Protein AF-A0A7X9BG21-F1 (afdb_monomer)

Radius of gyration: 21.8 Å; Cα contacts (8 Å, |Δi|>4): 35; chains: 1; bounding box: 46×19×63 Å

Mean predicted aligned error: 6.62 Å

Solvent-accessible surface area (backbone atoms only — not comparable to full-atom values): 4591 Å² total; per-residue (Å²): 122,51,72,70,58,51,53,52,39,51,53,32,51,52,50,38,55,48,32,55,53,46,48,53,45,54,73,72,39,86,88,51,55,72,90,48,37,62,58,52,45,54,53,40,52,51,52,36,51,51,31,52,50,50,42,51,51,55,54,50,54,43,47,54,53,50,53,53,50,51,52,54,54,51,53,50,56,52,56,56,61,75,74,108

Secondary structure (DSSP, 8-state):
--HHHHHHHHHHHHHHHHHHHHHHHHHH-TTS-HHHHHHHHHHHHHHHHHHHHHHHHHHHHHHHHHHHHHHHHHHHHHHHHHT-

Structure (mmCIF, N/CA/C/O backbone):
data_AF-A0A7X9BG21-F1
#
_entry.id   AF-A0A7X9BG21-F1
#
loop_
_atom_site.group_PDB
_atom_site.id
_atom_site.type_symbol
_atom_site.label_atom_id
_atom_site.label_alt_id
_atom_site.label_comp_id
_atom_site.label_asym_id
_atom_site.label_entity_id
_atom_site.label_seq_id
_atom_site.pdbx_PDB_ins_code
_atom_site.Cartn_x
_atom_site.Cartn_y
_atom_site.Cartn_z
_atom_site.occupancy
_atom_site.B_iso_or_equiv
_atom_site.auth_seq_id
_atom_site.auth_comp_id
_atom_site.auth_asym_id
_atom_site.auth_atom_id
_atom_site.pdbx_PDB_model_num
ATOM 1 N N . MET A 1 1 ? 10.261 2.586 -15.440 1.00 75.31 1 MET A N 1
ATOM 2 C CA . MET A 1 1 ? 9.106 2.776 -14.571 1.00 75.31 1 MET A CA 1
ATOM 3 C C . MET A 1 1 ? 8.448 4.023 -15.060 1.00 75.31 1 MET A C 1
ATOM 5 O O . MET A 1 1 ? 9.019 5.109 -14.924 1.00 75.31 1 MET A O 1
ATOM 9 N N . ASP A 1 2 ? 7.354 3.802 -15.754 1.00 87.44 2 ASP A N 1
ATOM 10 C CA . ASP A 1 2 ? 6.689 4.813 -16.551 1.00 87.44 2 ASP A CA 1
ATOM 11 C C . ASP A 1 2 ? 5.882 5.732 -15.640 1.00 87.44 2 ASP A C 1
ATOM 13 O O . ASP A 1 2 ? 5.647 5.426 -14.467 1.00 87.44 2 ASP A O 1
ATOM 17 N N . LYS A 1 3 ? 5.475 6.894 -16.158 1.00 89.69 3 LYS A N 1
ATOM 18 C CA . LYS A 1 3 ? 4.717 7.874 -15.369 1.00 89.69 3 LYS A CA 1
ATOM 19 C C . LYS A 1 3 ? 3.443 7.252 -14.778 1.00 89.69 3 LYS A C 1
ATOM 21 O O . LYS A 1 3 ? 3.196 7.407 -13.591 1.00 89.69 3 LYS A O 1
ATOM 26 N N . ALA A 1 4 ? 2.727 6.448 -15.564 1.00 89.50 4 ALA A N 1
ATOM 27 C CA . ALA A 1 4 ? 1.529 5.740 -15.114 1.00 89.50 4 ALA A CA 1
ATOM 28 C C . ALA A 1 4 ? 1.798 4.747 -13.965 1.00 89.50 4 ALA A C 1
ATOM 30 O O . ALA A 1 4 ? 0.994 4.640 -13.044 1.00 89.50 4 ALA A O 1
ATOM 31 N N . GLU A 1 5 ? 2.937 4.045 -13.980 1.00 88.38 5 GLU A N 1
ATOM 32 C CA . GLU A 1 5 ? 3.318 3.110 -12.910 1.00 88.38 5 GLU A CA 1
ATOM 33 C C . GLU A 1 5 ? 3.668 3.858 -11.615 1.00 88.38 5 GLU A C 1
ATOM 35 O O . GLU A 1 5 ? 3.300 3.423 -10.526 1.00 88.38 5 GLU A O 1
ATOM 40 N N . LYS A 1 6 ? 4.335 5.017 -11.730 1.00 90.00 6 LYS A N 1
ATOM 41 C CA . LYS A 1 6 ? 4.610 5.913 -10.596 1.00 90.00 6 LYS A CA 1
ATOM 42 C C . LYS A 1 6 ? 3.322 6.456 -9.986 1.00 90.00 6 LYS A C 1
ATOM 44 O O . LYS A 1 6 ? 3.154 6.364 -8.774 1.00 90.00 6 LYS A O 1
ATOM 49 N N . ASP A 1 7 ? 2.414 6.962 -10.815 1.00 93.19 7 ASP A N 1
ATOM 50 C CA . ASP A 1 7 ? 1.133 7.513 -10.366 1.00 93.19 7 ASP A CA 1
ATOM 51 C C . ASP A 1 7 ? 0.276 6.427 -9.686 1.00 93.19 7 ASP A C 1
ATOM 53 O O . ASP A 1 7 ? -0.329 6.668 -8.640 1.00 93.19 7 ASP A O 1
ATOM 57 N N . ALA A 1 8 ? 0.290 5.198 -10.216 1.00 92.31 8 ALA A N 1
ATOM 58 C CA . ALA A 1 8 ? -0.381 4.055 -9.601 1.00 92.31 8 ALA A CA 1
ATOM 59 C C . ALA A 1 8 ? 0.213 3.688 -8.230 1.00 92.31 8 ALA A C 1
ATOM 61 O O . ALA A 1 8 ? -0.536 3.443 -7.286 1.00 92.31 8 ALA A O 1
ATOM 62 N N . ILE A 1 9 ? 1.542 3.686 -8.088 1.00 92.44 9 ILE A N 1
ATOM 63 C CA . ILE A 1 9 ? 2.205 3.449 -6.797 1.00 92.44 9 ILE A CA 1
ATOM 64 C C . ILE A 1 9 ? 1.857 4.556 -5.794 1.00 92.44 9 ILE A C 1
ATOM 66 O O . ILE A 1 9 ? 1.514 4.253 -4.653 1.00 92.44 9 ILE A O 1
ATOM 70 N N . ILE A 1 10 ? 1.883 5.825 -6.215 1.00 95.06 10 ILE A N 1
ATOM 71 C CA . ILE A 1 10 ? 1.510 6.967 -5.364 1.00 95.06 10 ILE A CA 1
ATOM 72 C C . ILE A 1 10 ? 0.071 6.815 -4.863 1.00 95.06 10 ILE A C 1
ATOM 74 O O . ILE A 1 10 ? -0.179 6.989 -3.673 1.00 95.06 10 ILE A O 1
ATOM 78 N N . LYS A 1 11 ? -0.861 6.412 -5.735 1.00 95.12 11 LYS A N 1
ATOM 79 C CA . LYS A 1 11 ? -2.250 6.138 -5.347 1.00 95.12 11 LYS A CA 1
ATOM 80 C C . LYS A 1 11 ? -2.335 5.092 -4.231 1.00 95.12 11 LYS A C 1
ATOM 82 O O . LYS A 1 11 ? -3.072 5.290 -3.270 1.00 95.12 11 LYS A O 1
ATOM 87 N N . TRP A 1 12 ? -1.577 4.000 -4.326 1.00 96.69 12 TRP A N 1
ATOM 88 C CA . TRP A 1 12 ? -1.558 2.972 -3.279 1.00 96.69 12 TRP A CA 1
ATOM 89 C C . TRP A 1 12 ? -0.885 3.445 -1.986 1.00 96.69 12 TRP A C 1
ATOM 91 O O . TRP A 1 12 ? -1.351 3.089 -0.907 1.00 96.69 12 TRP A O 1
ATOM 101 N N . PHE A 1 13 ? 0.126 4.315 -2.060 1.00 95.19 13 PHE A N 1
ATOM 102 C CA . PHE A 1 13 ? 0.659 4.989 -0.871 1.00 95.19 13 PHE A CA 1
ATOM 103 C C . PHE A 1 13 ? -0.385 5.877 -0.186 1.00 95.19 13 PHE A C 1
ATOM 105 O O . PHE A 1 13 ? -0.450 5.900 1.041 1.00 95.19 13 PHE A O 1
ATOM 112 N N . THR A 1 14 ? -1.237 6.567 -0.949 1.00 96.31 14 THR A N 1
ATOM 113 C CA . THR A 1 14 ? -2.364 7.321 -0.380 1.00 96.31 14 THR A CA 1
ATOM 114 C C . THR A 1 14 ? -3.352 6.399 0.333 1.00 96.31 14 THR A C 1
ATOM 116 O O . THR A 1 14 ? -3.816 6.740 1.418 1.00 96.31 14 THR A O 1
ATOM 119 N N . VAL A 1 15 ? -3.632 5.213 -0.221 1.00 95.25 15 VAL A N 1
ATOM 120 C CA . VAL A 1 15 ? -4.463 4.198 0.453 1.00 95.25 15 VAL A CA 1
ATOM 121 C C . VAL A 1 15 ? -3.815 3.747 1.762 1.00 95.25 15 VAL A C 1
ATOM 123 O O . VAL A 1 15 ? -4.495 3.726 2.780 1.00 95.25 15 VAL A O 1
ATOM 126 N N . ILE A 1 16 ? -2.505 3.474 1.773 1.00 96.56 16 ILE A N 1
ATOM 127 C CA . ILE A 1 16 ? -1.767 3.115 2.996 1.00 96.56 16 ILE A CA 1
ATOM 128 C C . ILE A 1 16 ? -1.882 4.219 4.058 1.00 96.56 16 ILE A C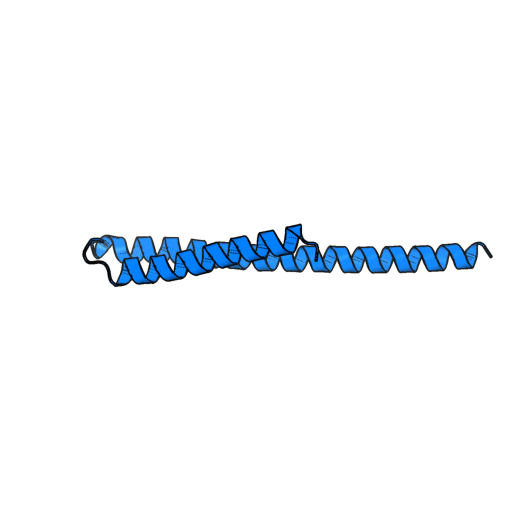 1
ATOM 130 O O . ILE A 1 16 ? -2.223 3.939 5.206 1.00 96.56 16 ILE A O 1
ATOM 134 N N . ALA A 1 17 ? -1.651 5.479 3.684 1.00 96.50 17 ALA A N 1
ATOM 135 C CA . ALA A 1 17 ? -1.803 6.602 4.607 1.00 96.50 17 ALA A CA 1
ATOM 136 C C . ALA A 1 17 ? -3.237 6.694 5.163 1.00 96.50 17 ALA A C 1
ATOM 138 O O . ALA A 1 17 ? -3.420 6.916 6.360 1.00 96.50 17 ALA A O 1
ATOM 139 N N . GLY A 1 18 ? -4.241 6.456 4.312 1.00 96.75 18 GLY A N 1
ATOM 140 C CA . GLY A 1 18 ? -5.646 6.378 4.708 1.00 96.75 18 GLY A CA 1
ATOM 141 C C . GLY A 1 18 ? -5.928 5.253 5.704 1.00 96.75 18 GLY A C 1
ATOM 142 O O . GLY A 1 18 ? -6.590 5.504 6.705 1.00 96.75 18 GLY A O 1
ATOM 143 N N . THR A 1 19 ? -5.382 4.053 5.482 1.00 96.75 19 THR A N 1
ATOM 144 C CA . THR A 1 19 ? -5.537 2.920 6.416 1.00 96.75 19 THR A CA 1
ATOM 145 C C . THR A 1 19 ? -4.907 3.214 7.773 1.00 96.75 19 THR A C 1
ATOM 147 O O . THR A 1 19 ? -5.547 3.050 8.796 1.00 96.75 19 THR A O 1
ATOM 150 N N . ILE A 1 20 ? -3.705 3.799 7.818 1.00 95.56 20 ILE A N 1
ATOM 151 C CA . ILE A 1 20 ? -3.077 4.176 9.095 1.00 95.56 20 ILE A CA 1
ATOM 152 C C . ILE A 1 20 ? -3.944 5.190 9.858 1.00 95.56 20 ILE A C 1
ATOM 154 O O . ILE A 1 20 ? -4.167 5.036 11.060 1.00 95.56 20 ILE A O 1
ATOM 158 N N . ALA A 1 21 ? -4.458 6.214 9.170 1.00 96.31 21 ALA A N 1
ATOM 159 C CA . ALA A 1 21 ? -5.353 7.194 9.780 1.00 96.31 21 ALA A CA 1
ATOM 160 C C . ALA A 1 21 ? -6.663 6.551 10.271 1.00 96.31 21 ALA A C 1
ATOM 162 O O . ALA A 1 21 ? -7.136 6.880 11.360 1.00 96.31 21 ALA A O 1
ATOM 163 N N . LEU A 1 22 ? -7.220 5.613 9.499 1.00 94.50 22 LEU A N 1
ATOM 164 C CA . LEU A 1 22 ? -8.417 4.865 9.866 1.00 94.50 22 LEU A CA 1
ATOM 165 C C . LEU A 1 22 ? -8.169 3.979 11.091 1.00 94.50 22 LEU A C 1
ATOM 167 O O . LEU A 1 22 ? -8.959 4.032 12.026 1.00 94.50 22 LEU A O 1
ATOM 171 N N . GLY A 1 23 ? -7.065 3.234 11.141 1.00 93.50 23 GLY A N 1
ATOM 172 C CA . GLY A 1 23 ? -6.687 2.419 12.293 1.00 93.50 23 GLY A CA 1
ATOM 173 C C . GLY A 1 23 ? -6.533 3.244 13.576 1.00 93.50 23 GLY A C 1
ATOM 174 O O . GLY A 1 23 ? -7.066 2.864 14.619 1.00 93.50 23 GLY A O 1
ATOM 175 N N . ILE A 1 24 ? -5.893 4.421 13.500 1.00 93.56 24 ILE A N 1
ATOM 176 C CA . ILE A 1 24 ? -5.797 5.360 14.635 1.00 93.56 24 ILE A CA 1
ATOM 177 C C . ILE A 1 24 ? -7.190 5.833 15.068 1.00 93.56 24 ILE A C 1
ATOM 179 O O . ILE A 1 24 ? -7.492 5.864 16.264 1.00 9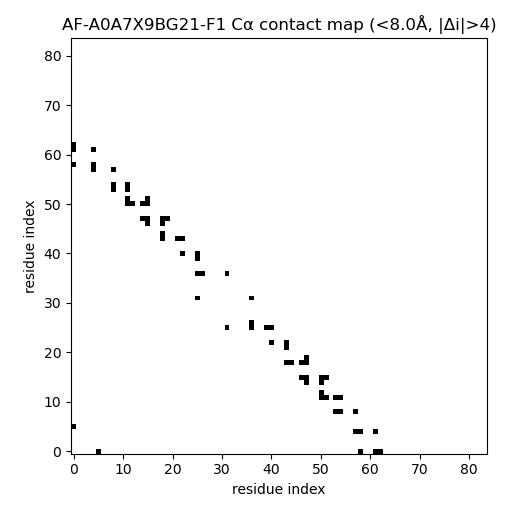3.56 24 ILE A O 1
ATOM 183 N N . PHE A 1 25 ? -8.051 6.185 14.112 1.00 93.88 25 PHE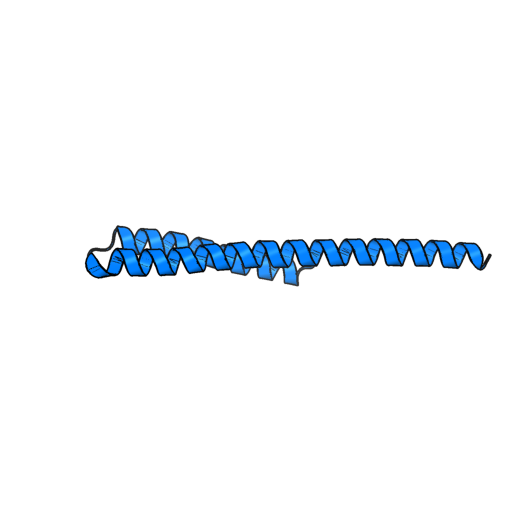 A N 1
ATOM 184 C CA . PHE A 1 25 ? -9.421 6.600 14.402 1.00 93.88 25 PHE A CA 1
ATOM 185 C C . PHE A 1 25 ? -10.222 5.474 15.065 1.00 93.88 25 PHE A C 1
ATOM 187 O O . PHE A 1 25 ? -10.860 5.706 16.085 1.00 93.88 25 PHE A O 1
ATOM 194 N N . VAL A 1 26 ? -10.141 4.244 14.554 1.00 92.56 26 VAL A N 1
ATOM 195 C CA . VAL A 1 26 ? -10.830 3.074 15.124 1.00 92.56 26 VAL A CA 1
ATOM 196 C C . VAL A 1 26 ? -10.391 2.809 16.562 1.00 92.56 26 VAL A C 1
ATOM 198 O O . VAL A 1 26 ? -11.219 2.465 17.403 1.00 92.56 26 VAL A O 1
ATOM 201 N N . PHE A 1 27 ? -9.106 3.005 16.857 1.00 87.81 27 PHE A N 1
ATOM 202 C CA . PHE A 1 27 ? -8.560 2.775 18.190 1.00 87.81 27 PHE A CA 1
ATOM 203 C C . PHE A 1 27 ? -8.947 3.863 19.201 1.00 87.81 27 PHE A C 1
ATOM 205 O O . PHE A 1 27 ? -9.180 3.566 20.369 1.00 87.81 27 PHE A O 1
ATOM 212 N N . THR A 1 28 ? -9.007 5.123 18.765 1.00 89.88 28 THR A N 1
ATOM 213 C CA . THR A 1 28 ? -9.204 6.281 19.656 1.00 89.88 28 THR A CA 1
ATOM 214 C C . THR A 1 28 ? -10.649 6.776 19.726 1.00 89.88 28 THR A C 1
ATOM 216 O O . THR A 1 28 ? -10.994 7.519 20.640 1.00 89.88 28 THR A O 1
ATOM 219 N N . SER A 1 29 ? -11.506 6.378 18.784 1.00 90.62 29 SER A N 1
ATOM 220 C CA . SER A 1 29 ? -12.879 6.870 18.691 1.00 90.62 29 SER A CA 1
ATOM 221 C C . SER A 1 29 ? -13.811 6.203 19.700 1.00 90.62 29 SER A C 1
ATOM 223 O O . SER A 1 29 ? -13.984 4.982 19.717 1.00 90.62 29 SER A O 1
ATOM 225 N N . GLU A 1 30 ? -14.496 7.025 20.491 1.00 90.38 30 GLU A N 1
ATOM 226 C CA . GLU A 1 30 ? -15.602 6.611 21.365 1.00 90.38 30 GLU A CA 1
ATOM 227 C C . GLU A 1 30 ? -16.865 6.220 20.578 1.00 90.38 30 GLU A C 1
ATOM 229 O O . GLU A 1 30 ? -17.754 5.568 21.117 1.00 90.38 30 GLU A O 1
ATOM 234 N N . LEU A 1 31 ? -16.943 6.572 19.287 1.00 90.00 31 LEU A N 1
ATOM 235 C CA . LEU A 1 31 ? -18.093 6.259 18.428 1.00 90.00 31 LEU A CA 1
ATOM 236 C C . LEU A 1 31 ? -18.134 4.791 17.993 1.00 90.00 31 LEU A C 1
ATOM 238 O O . LEU A 1 31 ? -19.160 4.332 17.493 1.00 90.00 31 LEU A O 1
ATOM 242 N N . ILE A 1 32 ? -17.018 4.071 18.120 1.00 89.06 32 ILE A N 1
ATOM 243 C CA . ILE A 1 32 ? -16.901 2.686 17.668 1.00 89.06 32 ILE A CA 1
ATOM 244 C C . ILE A 1 32 ? -16.978 1.777 18.894 1.00 89.06 32 ILE A C 1
ATOM 246 O O . ILE A 1 32 ? -16.045 1.796 19.706 1.00 89.06 32 ILE A O 1
ATOM 250 N N . PRO A 1 33 ? -18.046 0.964 19.025 1.00 91.50 33 PRO A N 1
ATOM 251 C CA . PRO A 1 33 ? -18.172 0.027 20.132 1.00 91.50 33 PRO A CA 1
ATOM 252 C C . PRO A 1 33 ? -17.021 -0.980 20.125 1.00 91.50 33 PRO A C 1
ATOM 254 O O . PRO A 1 33 ? -16.583 -1.423 19.059 1.00 91.50 33 PRO A O 1
ATOM 257 N N . GLU A 1 34 ? -16.554 -1.365 21.312 1.00 87.19 34 GLU A N 1
ATOM 258 C CA . GLU A 1 34 ? -15.381 -2.234 21.473 1.00 87.19 34 GLU A CA 1
ATOM 259 C C . GLU A 1 34 ? -15.523 -3.572 20.743 1.00 87.19 34 GLU A C 1
ATOM 261 O O . GLU A 1 34 ? -14.581 -3.999 20.072 1.00 87.19 34 GLU A O 1
ATOM 266 N N . ASP A 1 35 ? -16.724 -4.154 20.761 1.00 89.56 35 ASP A N 1
ATOM 267 C CA . ASP A 1 35 ? -17.049 -5.412 20.078 1.00 89.56 35 ASP A CA 1
ATOM 268 C C . ASP A 1 35 ? -16.746 -5.373 18.573 1.00 89.56 35 ASP A C 1
ATOM 270 O O . ASP A 1 35 ? -16.432 -6.399 17.967 1.00 89.56 35 ASP A O 1
ATOM 274 N N . TYR A 1 36 ? -16.801 -4.187 17.957 1.00 90.44 36 TYR A N 1
ATOM 275 C CA . TYR A 1 36 ? -16.532 -4.000 16.532 1.00 90.44 36 TYR A CA 1
ATOM 276 C C . TYR A 1 36 ? -15.123 -3.481 16.237 1.00 90.44 36 TYR A C 1
ATOM 278 O O . TYR A 1 36 ? -14.667 -3.613 15.099 1.00 90.44 36 TYR A O 1
ATOM 286 N N . ARG A 1 37 ? -14.397 -2.927 17.220 1.00 90.69 37 ARG A N 1
ATOM 287 C CA . ARG A 1 37 ? -13.056 -2.347 17.001 1.00 90.69 37 ARG A CA 1
ATOM 288 C C . ARG A 1 37 ? -12.090 -3.361 16.405 1.00 90.69 37 ARG A C 1
ATOM 290 O O . ARG A 1 37 ? -11.410 -3.057 15.429 1.00 90.69 37 ARG A O 1
ATOM 297 N N . TYR A 1 38 ? -12.071 -4.581 16.939 1.00 89.94 38 TYR A N 1
ATOM 298 C CA . TYR A 1 38 ? -11.204 -5.642 16.426 1.00 89.94 38 TYR A CA 1
ATOM 299 C C . TYR A 1 38 ? -11.556 -6.043 14.992 1.00 89.94 38 TYR A C 1
ATOM 301 O O . TYR A 1 38 ? -10.658 -6.196 14.167 1.00 89.94 38 TYR A O 1
ATOM 309 N N . TRP A 1 39 ? -12.844 -6.150 14.662 1.00 92.56 39 TRP A N 1
ATOM 310 C CA . TRP A 1 39 ? -13.282 -6.467 13.300 1.00 92.56 39 TRP A CA 1
ATOM 311 C C . TRP A 1 39 ? -12.890 -5.378 12.300 1.00 92.56 39 TRP A C 1
ATOM 313 O O . TRP A 1 39 ? -12.380 -5.690 11.223 1.00 92.56 39 TRP A O 1
ATOM 323 N N . PHE A 1 40 ? -13.058 -4.106 12.671 1.00 92.69 40 PHE A N 1
ATOM 324 C CA . PHE A 1 40 ? -12.621 -2.984 11.843 1.00 92.69 40 PHE A CA 1
ATOM 325 C C . PHE A 1 40 ? -11.102 -2.950 11.669 1.00 92.69 40 PHE A C 1
ATOM 327 O O . PHE A 1 40 ? -10.637 -2.745 10.552 1.00 92.69 40 PHE A O 1
ATOM 334 N N . LEU A 1 41 ? -10.329 -3.218 12.725 1.00 91.38 41 LEU A N 1
ATOM 335 C CA . LEU A 1 41 ? -8.868 -3.291 12.639 1.00 91.38 41 LEU A CA 1
ATOM 336 C C . LEU A 1 41 ? -8.394 -4.443 11.746 1.00 91.38 41 LEU A C 1
ATOM 338 O O . LEU A 1 41 ? -7.450 -4.263 10.984 1.00 91.38 41 LEU A O 1
ATOM 342 N N . ILE A 1 42 ? -9.050 -5.608 11.782 1.00 93.69 42 ILE A N 1
ATOM 343 C CA . ILE A 1 42 ? -8.729 -6.725 10.878 1.00 93.69 42 ILE A CA 1
ATOM 344 C C . ILE A 1 42 ? -8.987 -6.327 9.420 1.00 93.69 42 ILE A C 1
ATOM 346 O O . ILE A 1 42 ? -8.150 -6.585 8.552 1.00 93.69 42 ILE A O 1
ATOM 350 N N . ALA A 1 43 ? -10.126 -5.687 9.143 1.00 94.38 43 ALA A N 1
ATOM 351 C CA . ALA A 1 43 ? -10.458 -5.221 7.800 1.00 94.38 43 ALA A CA 1
ATOM 352 C C . ALA A 1 43 ? -9.471 -4.150 7.302 1.00 94.38 43 ALA A C 1
ATOM 354 O O . ALA A 1 43 ? -8.985 -4.237 6.172 1.00 94.38 43 ALA A O 1
ATOM 355 N N . ASP A 1 44 ? -9.133 -3.181 8.155 1.00 94.69 44 ASP A N 1
ATOM 356 C CA . ASP A 1 44 ? -8.162 -2.124 7.865 1.00 94.69 44 ASP A CA 1
ATOM 357 C C . ASP A 1 44 ? -6.760 -2.697 7.601 1.00 94.69 44 ASP A C 1
ATOM 359 O O . ASP A 1 44 ? -6.117 -2.376 6.599 1.00 94.69 44 ASP A O 1
ATOM 363 N N . PHE A 1 45 ? -6.327 -3.656 8.421 1.00 93.81 45 PHE A N 1
ATOM 364 C CA . PHE A 1 45 ? -5.064 -4.365 8.228 1.00 93.81 45 PHE A CA 1
ATOM 365 C C . PHE A 1 45 ? -5.039 -5.152 6.910 1.00 93.81 45 PHE A C 1
ATOM 367 O O . PHE A 1 45 ? -4.042 -5.130 6.187 1.00 93.81 45 PHE A O 1
ATOM 374 N N . GLY A 1 46 ? -6.149 -5.799 6.543 1.00 96.06 46 GLY A N 1
ATOM 375 C CA . GLY A 1 46 ? -6.296 -6.452 5.242 1.00 96.06 46 GLY A CA 1
ATOM 376 C C . GLY A 1 46 ? -6.127 -5.475 4.075 1.00 96.06 46 GLY A C 1
ATOM 377 O O . GLY A 1 46 ? -5.414 -5.774 3.112 1.00 96.06 46 GLY A O 1
ATOM 378 N N . LEU A 1 47 ? -6.716 -4.280 4.177 1.00 95.81 47 LEU A N 1
ATOM 379 C CA . LEU A 1 47 ? -6.590 -3.232 3.164 1.00 95.81 47 LEU A CA 1
ATOM 380 C C . LEU A 1 47 ? -5.156 -2.684 3.075 1.00 95.81 47 LEU A C 1
ATOM 382 O O . LEU A 1 47 ? -4.642 -2.495 1.969 1.00 95.81 47 LEU A O 1
ATOM 386 N N . PHE A 1 48 ? -4.485 -2.502 4.215 1.00 96.19 48 PHE A N 1
ATOM 387 C CA . PHE A 1 48 ? -3.076 -2.109 4.274 1.00 96.19 48 PHE A CA 1
ATOM 388 C C . PHE A 1 48 ? -2.181 -3.128 3.555 1.00 96.19 48 PHE A C 1
ATOM 390 O O . PHE A 1 48 ? -1.357 -2.757 2.711 1.00 96.19 48 PHE A O 1
ATOM 397 N N . PHE A 1 49 ? -2.352 -4.423 3.842 1.00 96.38 49 PHE A N 1
ATOM 398 C CA . PHE A 1 49 ? -1.579 -5.487 3.193 1.00 96.38 49 PHE A CA 1
ATOM 399 C C . PHE A 1 49 ? -1.855 -5.565 1.697 1.00 96.38 49 PHE A C 1
ATOM 401 O O . PHE A 1 49 ? -0.920 -5.689 0.904 1.00 96.38 49 PHE A O 1
ATOM 408 N N . PHE A 1 50 ? -3.118 -5.439 1.297 1.00 96.31 50 PHE A N 1
ATOM 409 C CA . PHE A 1 50 ? -3.491 -5.419 -0.110 1.00 96.31 50 PHE A CA 1
ATOM 410 C C . PHE A 1 50 ? -2.835 -4.250 -0.856 1.00 96.31 50 PHE A C 1
ATOM 412 O O . PHE A 1 50 ? -2.245 -4.455 -1.917 1.00 96.31 50 PHE A O 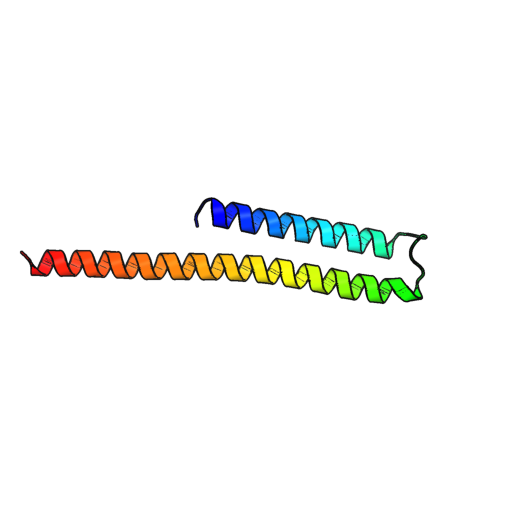1
ATOM 419 N N . ALA A 1 51 ? -2.861 -3.040 -0.291 1.00 96.12 51 ALA A N 1
ATOM 420 C CA . ALA A 1 51 ? -2.215 -1.877 -0.893 1.00 96.12 51 ALA A CA 1
ATOM 421 C C . ALA A 1 51 ? -0.692 -2.070 -1.03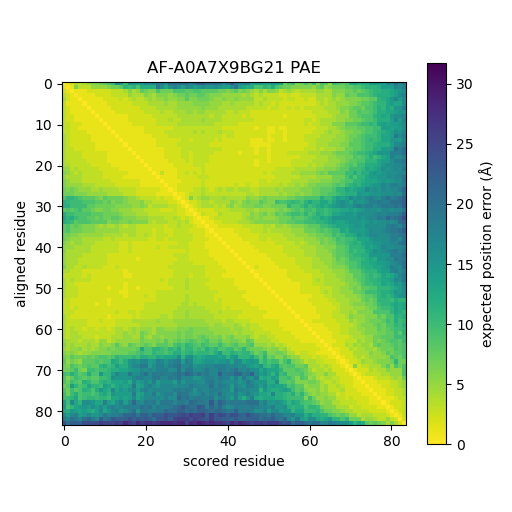3 1.00 96.12 51 ALA A C 1
ATOM 423 O O . ALA A 1 51 ? -0.125 -1.777 -2.088 1.00 96.12 51 ALA A O 1
ATOM 424 N N . ASN A 1 52 ? -0.036 -2.639 -0.016 1.00 95.12 52 ASN A N 1
ATOM 425 C CA . ASN A 1 52 ? 1.386 -2.988 -0.086 1.00 95.12 52 ASN A CA 1
ATOM 426 C C . ASN A 1 52 ? 1.672 -4.022 -1.183 1.00 95.12 52 ASN A C 1
ATOM 428 O O . ASN A 1 52 ? 2.595 -3.844 -1.982 1.00 95.12 52 ASN A O 1
ATOM 432 N N . PHE A 1 53 ? 0.858 -5.076 -1.268 1.00 96.25 53 PHE A N 1
ATOM 433 C CA . PHE A 1 53 ? 0.986 -6.094 -2.307 1.00 96.25 53 PHE A CA 1
ATOM 434 C C . PHE A 1 53 ? 0.870 -5.490 -3.713 1.00 96.25 53 PHE A C 1
ATOM 436 O O . PHE A 1 53 ? 1.665 -5.818 -4.595 1.00 96.25 53 PHE A O 1
ATOM 443 N N . GLN A 1 54 ? -0.058 -4.552 -3.918 1.00 96.69 54 GLN A N 1
ATOM 444 C CA . GLN A 1 54 ? -0.213 -3.861 -5.197 1.00 96.69 54 GLN A CA 1
ATOM 445 C C . GLN A 1 54 ? 1.045 -3.070 -5.579 1.00 96.69 54 GLN A C 1
ATOM 447 O O . GLN A 1 54 ? 1.522 -3.202 -6.707 1.00 96.69 54 GLN A O 1
ATOM 452 N N . ILE A 1 55 ? 1.649 -2.328 -4.644 1.00 94.38 55 ILE A N 1
ATOM 453 C CA . ILE A 1 55 ? 2.906 -1.595 -4.886 1.00 94.38 55 ILE A CA 1
ATOM 454 C C . ILE A 1 55 ? 4.029 -2.548 -5.310 1.00 94.38 55 ILE A C 1
ATOM 456 O O . ILE A 1 55 ? 4.738 -2.275 -6.287 1.00 94.38 55 ILE A O 1
ATOM 460 N N . VAL A 1 56 ? 4.180 -3.673 -4.605 1.00 95.31 56 VAL A N 1
ATOM 461 C CA . VAL A 1 56 ? 5.187 -4.691 -4.933 1.00 95.31 56 VAL A CA 1
ATOM 462 C C . VAL A 1 56 ? 4.916 -5.282 -6.315 1.00 95.31 56 VAL A C 1
ATOM 464 O O . VAL A 1 56 ? 5.829 -5.333 -7.134 1.00 95.31 56 VAL A O 1
ATOM 467 N N . SER A 1 57 ? 3.670 -5.648 -6.621 1.00 94.94 57 SER A N 1
ATOM 468 C CA . SER A 1 57 ? 3.302 -6.243 -7.912 1.00 94.94 57 SER A CA 1
ATOM 469 C C . SER A 1 57 ? 3.592 -5.314 -9.100 1.00 94.94 57 SER A C 1
ATOM 471 O O . SER A 1 57 ? 4.187 -5.747 -10.089 1.00 94.94 57 SER A O 1
ATOM 473 N N . ILE A 1 58 ? 3.272 -4.018 -8.981 1.00 93.69 58 ILE A N 1
ATOM 474 C CA . ILE A 1 58 ? 3.560 -3.007 -10.009 1.00 93.69 58 ILE A CA 1
ATOM 475 C C . ILE A 1 58 ? 5.073 -2.853 -10.177 1.00 93.69 58 ILE A C 1
ATOM 477 O O . ILE A 1 58 ? 5.575 -2.819 -11.301 1.00 93.69 58 ILE A O 1
ATOM 481 N N . SER A 1 59 ? 5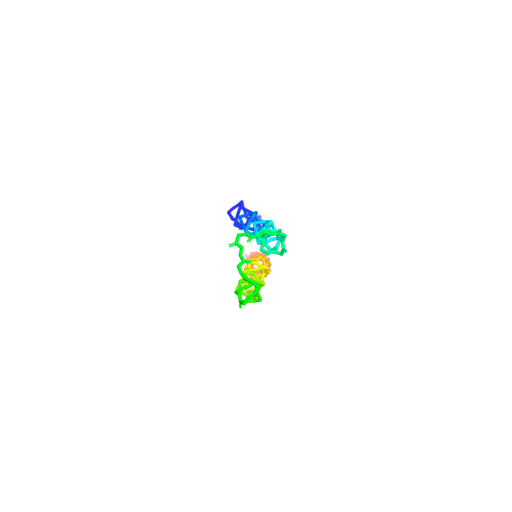.807 -2.798 -9.065 1.00 91.44 59 SER A N 1
ATOM 482 C CA . SER A 1 59 ? 7.265 -2.649 -9.072 1.00 91.44 59 SER A CA 1
ATOM 483 C C . SER A 1 59 ? 7.962 -3.847 -9.721 1.00 91.44 59 SER A C 1
ATOM 485 O O . SER A 1 59 ? 8.894 -3.661 -10.505 1.00 91.44 59 SER A O 1
ATOM 487 N N . THR A 1 60 ? 7.503 -5.066 -9.434 1.00 92.75 60 THR A N 1
ATOM 488 C CA . THR A 1 60 ? 8.024 -6.302 -10.033 1.00 92.75 60 THR A CA 1
ATOM 489 C C . THR A 1 60 ? 7.714 -6.358 -11.526 1.00 92.75 60 THR A C 1
ATOM 491 O O . THR A 1 60 ? 8.630 -6.540 -12.325 1.00 92.75 60 THR A O 1
ATOM 494 N N . ALA A 1 61 ? 6.472 -6.077 -11.932 1.00 90.81 61 ALA A N 1
ATOM 495 C CA . ALA A 1 61 ? 6.095 -6.037 -13.347 1.00 90.81 61 ALA A CA 1
ATOM 496 C C . ALA A 1 61 ? 6.901 -4.988 -14.139 1.00 90.81 61 ALA A C 1
ATOM 498 O O . ALA A 1 61 ? 7.306 -5.229 -15.278 1.00 90.81 61 ALA A O 1
ATOM 499 N N . ALA A 1 62 ? 7.182 -3.830 -13.533 1.00 89.38 62 ALA A N 1
ATOM 500 C CA . ALA A 1 62 ? 8.013 -2.793 -14.141 1.00 89.38 62 ALA A CA 1
ATOM 501 C C . ALA A 1 62 ? 9.481 -3.230 -14.317 1.00 89.38 62 ALA A C 1
ATOM 503 O O . ALA A 1 62 ? 10.134 -2.805 -15.274 1.00 89.38 62 ALA A O 1
ATOM 504 N N . ARG A 1 63 ? 10.014 -4.065 -13.411 1.00 87.62 63 ARG A N 1
ATOM 505 C CA . ARG A 1 63 ? 11.360 -4.653 -13.540 1.00 87.62 63 ARG A CA 1
ATOM 506 C C . ARG A 1 63 ? 11.402 -5.684 -14.662 1.00 87.62 63 ARG A C 1
ATOM 508 O O . ARG A 1 63 ? 12.207 -5.531 -15.572 1.00 87.62 63 ARG A O 1
ATOM 515 N N . GLU A 1 64 ? 10.462 -6.626 -14.681 1.00 90.00 64 GLU A N 1
ATOM 516 C CA . GLU A 1 64 ? 10.392 -7.655 -15.727 1.00 90.00 64 GLU A CA 1
ATOM 517 C C . GLU A 1 64 ? 10.266 -7.061 -17.136 1.00 90.00 64 GLU A C 1
ATOM 519 O O . GLU A 1 64 ? 10.889 -7.544 -18.083 1.00 90.00 64 GLU A O 1
ATOM 524 N N . ARG A 1 65 ? 9.482 -5.984 -17.294 1.00 87.56 65 ARG A N 1
ATOM 525 C CA . ARG A 1 65 ? 9.376 -5.263 -18.572 1.00 87.56 65 ARG A CA 1
ATOM 526 C C . ARG A 1 65 ? 10.716 -4.680 -19.015 1.00 87.56 65 ARG A C 1
ATOM 528 O O . ARG A 1 65 ? 11.070 -4.810 -20.185 1.00 87.56 65 ARG A O 1
ATOM 535 N N . LYS A 1 66 ? 11.461 -4.060 -18.096 1.00 86.25 66 LYS A N 1
ATOM 536 C CA . LYS A 1 66 ? 12.786 -3.502 -18.397 1.00 86.25 66 LYS A CA 1
ATOM 537 C C . LYS A 1 66 ? 13.787 -4.581 -18.787 1.00 86.25 66 LYS A C 1
ATOM 539 O O . LYS A 1 66 ? 14.542 -4.368 -19.733 1.00 86.25 66 LYS A O 1
ATOM 544 N N . ASP A 1 67 ? 13.778 -5.712 -18.091 1.00 85.88 67 ASP A N 1
ATOM 545 C CA . ASP A 1 67 ? 14.712 -6.808 -18.355 1.00 85.88 67 ASP A CA 1
ATOM 546 C C . ASP A 1 67 ? 14.459 -7.402 -19.750 1.00 85.88 67 ASP A C 1
ATOM 548 O O . ASP A 1 67 ? 15.375 -7.464 -20.573 1.00 85.88 67 ASP A O 1
ATOM 552 N N . LYS A 1 68 ? 13.190 -7.676 -20.090 1.00 83.38 68 LYS A N 1
ATOM 553 C CA . LYS A 1 68 ? 12.784 -8.125 -21.437 1.00 83.38 68 LYS A CA 1
ATOM 554 C C . LYS A 1 68 ? 13.119 -7.114 -22.532 1.00 83.38 68 LYS A C 1
ATOM 556 O O . LYS A 1 68 ? 13.485 -7.486 -23.648 1.00 83.38 68 LYS A O 1
ATOM 561 N N . GLU A 1 69 ? 12.974 -5.821 -22.254 1.00 80.81 69 GLU A N 1
ATOM 562 C CA . GLU A 1 69 ? 13.342 -4.780 -23.212 1.00 80.81 69 GLU A CA 1
ATOM 563 C C . GLU A 1 69 ? 14.865 -4.724 -23.428 1.00 80.81 69 GLU A C 1
ATOM 565 O O . GLU A 1 69 ? 15.325 -4.550 -24.559 1.00 80.81 69 GLU A O 1
ATOM 570 N N . GLY A 1 70 ? 15.653 -4.930 -22.369 1.00 80.56 70 GLY A N 1
ATOM 571 C CA . GLY A 1 70 ? 17.109 -5.049 -22.430 1.00 80.56 70 GLY A CA 1
ATOM 572 C C . GLY A 1 70 ? 17.567 -6.231 -23.286 1.00 80.56 70 GLY A C 1
ATOM 573 O O . GLY A 1 70 ? 18.387 -6.045 -24.190 1.00 80.56 70 GLY A O 1
ATOM 574 N N . GLU A 1 71 ? 16.988 -7.412 -23.066 1.00 80.12 71 GLU A N 1
ATOM 575 C CA . GLU A 1 71 ? 17.249 -8.618 -23.863 1.00 80.12 71 GLU A CA 1
ATOM 576 C C . GLU A 1 71 ? 16.899 -8.410 -25.342 1.00 80.12 71 GLU A C 1
ATOM 578 O O . GLU A 1 71 ? 17.727 -8.660 -26.220 1.00 80.12 71 GLU A O 1
ATOM 583 N N . ASN A 1 72 ? 15.722 -7.847 -25.637 1.00 79.69 72 ASN A N 1
ATOM 584 C CA . ASN A 1 72 ? 15.314 -7.540 -27.009 1.00 79.69 72 ASN A CA 1
ATOM 585 C C . ASN A 1 72 ? 16.251 -6.535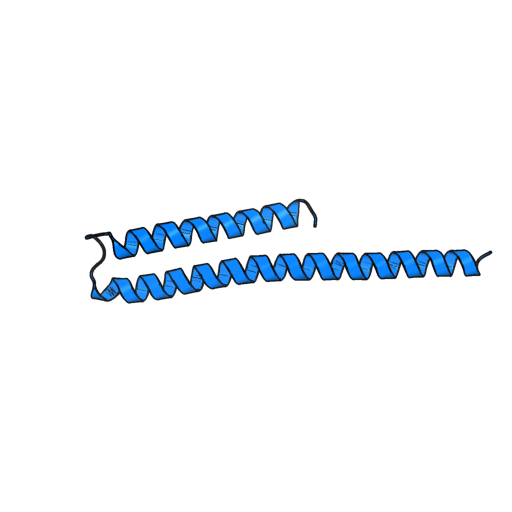 -27.696 1.00 79.69 72 ASN A C 1
ATOM 587 O O . ASN A 1 72 ? 16.560 -6.681 -28.882 1.00 79.69 72 ASN A O 1
ATOM 591 N N . ARG A 1 73 ? 16.740 -5.516 -26.978 1.00 77.25 73 ARG A N 1
ATOM 592 C CA . ARG A 1 73 ? 17.736 -4.572 -27.515 1.00 77.25 73 ARG A CA 1
ATOM 593 C C . ARG A 1 73 ? 19.082 -5.254 -27.769 1.00 77.25 73 ARG A C 1
ATOM 595 O O . ARG A 1 73 ? 19.717 -4.961 -28.782 1.00 77.25 73 ARG A O 1
ATOM 602 N N . ALA A 1 74 ? 19.522 -6.153 -26.890 1.00 81.50 74 ALA A N 1
ATOM 603 C CA . ALA A 1 74 ? 20.757 -6.913 -27.075 1.00 81.50 74 ALA A CA 1
ATOM 604 C C . ALA A 1 74 ? 20.668 -7.862 -28.284 1.00 81.50 74 ALA A C 1
ATOM 606 O O . ALA A 1 74 ? 21.569 -7.861 -29.126 1.00 81.50 74 ALA A O 1
ATOM 607 N N . ALA A 1 75 ? 19.552 -8.581 -28.429 1.00 80.31 75 ALA A N 1
ATOM 608 C CA . ALA A 1 75 ? 19.284 -9.458 -29.566 1.00 80.31 75 ALA A CA 1
ATOM 609 C C . ALA A 1 75 ? 19.254 -8.688 -30.898 1.00 80.31 75 ALA A C 1
ATOM 611 O O . ALA A 1 75 ? 19.869 -9.114 -31.876 1.00 80.31 75 ALA A O 1
ATOM 612 N N . ARG A 1 76 ? 18.626 -7.501 -30.935 1.00 80.56 76 ARG A N 1
ATOM 613 C CA . ARG A 1 76 ? 18.636 -6.625 -32.124 1.00 80.56 76 ARG A CA 1
ATOM 614 C C . ARG A 1 76 ? 20.052 -6.206 -32.527 1.00 80.56 76 ARG A C 1
ATOM 616 O O . ARG A 1 76 ? 20.399 -6.298 -33.700 1.00 80.56 76 ARG A O 1
ATOM 623 N N . ARG A 1 77 ? 20.896 -5.825 -31.562 1.00 81.88 77 ARG A N 1
ATOM 624 C CA . ARG A 1 77 ? 22.302 -5.462 -31.823 1.00 81.88 77 ARG A CA 1
ATOM 625 C C . ARG A 1 77 ? 23.126 -6.640 -32.352 1.00 81.88 77 ARG A C 1
ATOM 627 O O . ARG A 1 77 ? 24.010 -6.431 -33.176 1.00 81.88 77 ARG A O 1
ATOM 634 N N .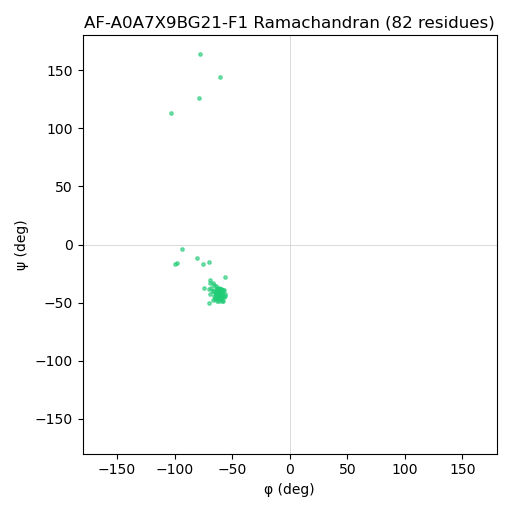 GLN A 1 78 ? 22.868 -7.865 -31.890 1.00 81.88 78 GLN A N 1
ATOM 635 C CA . GLN A 1 78 ? 23.526 -9.063 -32.426 1.00 81.88 78 GLN A CA 1
ATOM 636 C C . GLN A 1 78 ? 23.062 -9.380 -33.853 1.00 81.88 78 GLN A C 1
ATOM 638 O O . GLN A 1 78 ? 23.893 -9.663 -34.712 1.00 81.88 78 GLN A O 1
ATOM 643 N N . ALA A 1 79 ? 21.761 -9.265 -34.130 1.00 81.00 79 ALA A N 1
ATOM 644 C CA . ALA A 1 79 ? 21.213 -9.473 -35.468 1.00 81.00 79 ALA A CA 1
ATOM 645 C C . ALA A 1 79 ? 21.752 -8.456 -36.494 1.00 81.00 79 ALA A C 1
ATOM 647 O O . ALA A 1 79 ? 22.030 -8.824 -37.631 1.00 81.00 79 ALA A O 1
ATOM 648 N N . GLU A 1 80 ? 21.949 -7.193 -36.104 1.00 80.25 80 GLU A N 1
ATOM 649 C CA . GLU A 1 80 ? 22.580 -6.176 -36.962 1.00 80.25 80 GLU A CA 1
ATOM 650 C C . GLU A 1 80 ? 24.054 -6.478 -37.259 1.00 80.25 80 GLU A C 1
ATOM 652 O O . GLU A 1 80 ? 24.515 -6.228 -38.370 1.00 80.25 80 GLU A O 1
ATOM 657 N N . ARG A 1 81 ? 24.792 -7.055 -36.300 1.00 79.81 81 ARG A N 1
ATOM 658 C CA . ARG A 1 81 ? 26.193 -7.466 -36.501 1.00 79.81 81 ARG A CA 1
ATOM 659 C C . ARG A 1 81 ? 26.339 -8.649 -37.454 1.00 79.81 81 ARG A C 1
ATOM 661 O O . ARG A 1 81 ? 27.346 -8.717 -38.134 1.00 79.81 81 ARG A O 1
ATOM 668 N N . MET A 1 82 ? 25.357 -9.549 -37.506 1.00 75.88 82 MET A N 1
ATOM 669 C CA . MET A 1 82 ? 25.356 -10.699 -38.424 1.00 75.88 82 MET A CA 1
ATOM 670 C C . MET A 1 82 ? 24.903 -10.350 -39.851 1.00 75.88 82 MET A C 1
ATOM 672 O O . MET A 1 82 ? 25.024 -11.176 -40.748 1.00 75.88 82 MET A O 1
ATOM 676 N N . LYS A 1 83 ? 24.345 -9.151 -40.061 1.00 73.12 83 LYS A N 1
ATOM 677 C CA . LYS A 1 83 ? 23.958 -8.635 -41.386 1.00 73.12 83 LYS A CA 1
ATOM 678 C C . LYS A 1 83 ? 25.046 -7.779 -42.050 1.00 73.12 83 LYS A C 1
ATOM 680 O O . LYS A 1 83 ? 24.831 -7.321 -43.170 1.00 73.12 83 LYS A O 1
ATOM 685 N N . LYS A 1 84 ? 26.156 -7.524 -41.354 1.00 55.47 84 LYS A N 1
ATOM 686 C CA . LYS A 1 84 ? 27.378 -6.916 -41.895 1.00 55.47 84 LYS A CA 1
ATOM 687 C C . LYS A 1 84 ? 28.391 -8.004 -42.203 1.00 55.47 84 LYS A C 1
ATOM 689 O O . LYS A 1 84 ? 29.137 -7.799 -43.180 1.00 55.47 84 LYS A O 1
#

Nearest PDB structures (foldseek):
  6h2f-assembly1_J  TM=7.672E-01  e=3.430E+00  Aeromonas hydrophila subsp. hydrophila AL09-71
  7nsu-assembly1_D  TM=6.161E-01  e=4.415E+00  Escherichia coli
  6grj-assembly1_I  TM=4.957E-01  e=3.653E+00  Aeromonas hydrophila
  2b5u-assembly2_C  TM=3.733E-01  e=1.825E+00  Escherichia coli
  2ysu-assembly1_B  TM=3.477E-01  e=3.653E+00  Escherichia coli

Foldseek 3Di:
DDPVLVVLLVVLVVQLVVLV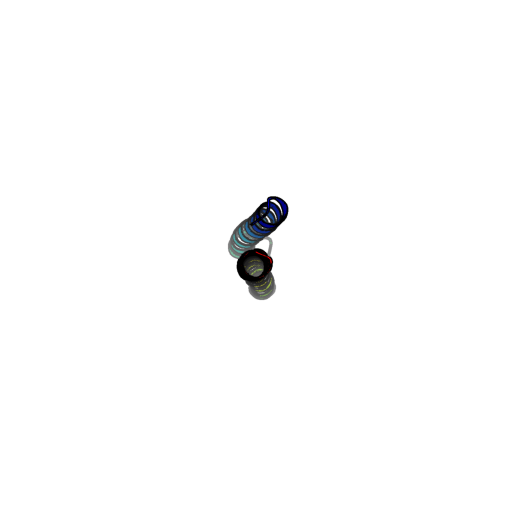VQLVCLVPPPVHDPVCSVVSNVVSVVSNVVSVVSNVVSVVVVVVVVVVVVVVVVVVVVVVVVVD

pLDDT: mean 89.61, std 7.11, range [55.47, 96.75]

Sequence (84 aa):
MDKAEKDAIIKWFTVIAGTIALGIFVFTSELIPEDYRYWFLIADFGLFFFANFQIVSISTAARERKDKEGENRAARRQAERMKK